Protein AF-A0A7V0UKV7-F1 (afdb_monomer_lite)

Structure (mmCIF, N/CA/C/O backbone):
data_AF-A0A7V0UKV7-F1
#
_entry.id   AF-A0A7V0UKV7-F1
#
loop_
_atom_site.group_PDB
_atom_site.id
_atom_site.type_symbol
_atom_site.label_atom_id
_atom_site.label_alt_id
_atom_site.label_comp_id
_atom_site.label_asym_id
_atom_site.label_entity_id
_atom_site.label_seq_id
_atom_site.pdbx_PDB_ins_code
_atom_site.Cartn_x
_atom_site.Cartn_y
_atom_site.Cartn_z
_atom_site.occupancy
_atom_site.B_iso_or_equiv
_atom_site.auth_seq_id
_atom_site.auth_comp_id
_atom_site.auth_asym_id
_atom_site.auth_atom_id
_atom_site.pdbx_PDB_model_num
ATOM 1 N N . MET A 1 1 ? 4.623 -13.434 10.439 1.00 38.50 1 MET A N 1
ATOM 2 C CA . MET A 1 1 ? 4.097 -12.279 9.692 1.00 38.50 1 MET A CA 1
ATOM 3 C C . MET A 1 1 ? 3.512 -12.859 8.420 1.00 38.50 1 MET A C 1
ATOM 5 O O . MET A 1 1 ? 4.228 -13.601 7.765 1.00 38.50 1 MET A O 1
ATOM 9 N N . ARG A 1 2 ? 2.203 -12.730 8.192 1.00 48.75 2 ARG A N 1
ATOM 10 C CA . ARG A 1 2 ? 1.593 -13.134 6.919 1.00 48.75 2 ARG A CA 1
ATOM 11 C C . ARG A 1 2 ? 1.561 -11.868 6.081 1.00 48.75 2 ARG A C 1
ATOM 13 O O . ARG A 1 2 ? 0.906 -10.919 6.498 1.00 48.75 2 ARG A O 1
ATOM 20 N N . GLU A 1 3 ? 2.348 -11.850 5.018 1.00 50.69 3 GLU A N 1
ATOM 21 C CA . GLU A 1 3 ? 2.242 -10.837 3.973 1.00 50.69 3 GLU A CA 1
ATOM 22 C C . GLU A 1 3 ? 0.871 -11.028 3.315 1.00 50.69 3 GLU A C 1
ATOM 24 O O . GLU A 1 3 ? 0.448 -12.157 3.044 1.00 50.69 3 GLU A O 1
ATOM 29 N N . HIS A 1 4 ? 0.112 -9.940 3.239 1.00 62.72 4 HIS A N 1
ATOM 30 C CA . HIS A 1 4 ? -1.138 -9.889 2.503 1.00 62.72 4 HIS A CA 1
ATOM 31 C C . HIS A 1 4 ? -0.786 -9.280 1.152 1.00 62.72 4 HIS A C 1
ATOM 33 O O . HIS A 1 4 ? -0.472 -8.095 1.091 1.00 62.72 4 HIS A O 1
ATOM 39 N N . ASP A 1 5 ? -0.805 -10.107 0.107 1.00 63.56 5 ASP A N 1
ATOM 40 C CA . ASP A 1 5 ? -0.702 -9.628 -1.266 1.00 63.56 5 ASP A CA 1
ATOM 41 C C . ASP A 1 5 ? -1.998 -8.858 -1.566 1.00 63.56 5 ASP A C 1
ATOM 43 O O . ASP A 1 5 ? -3.059 -9.463 -1.749 1.00 63.56 5 ASP A O 1
ATOM 47 N N . ASP A 1 6 ? -1.954 -7.527 -1.570 1.00 72.06 6 ASP A N 1
ATOM 48 C CA . ASP A 1 6 ? -3.104 -6.681 -1.887 1.00 72.06 6 ASP A CA 1
ATOM 49 C C . ASP A 1 6 ? -2.870 -5.941 -3.215 1.00 72.06 6 ASP A C 1
ATOM 51 O O . ASP A 1 6 ? -1.771 -5.497 -3.540 1.00 72.06 6 ASP A O 1
ATOM 55 N N . ILE A 1 7 ? -3.926 -5.838 -4.022 1.00 73.50 7 ILE A N 1
ATOM 56 C CA . ILE A 1 7 ? -3.919 -5.209 -5.346 1.00 73.50 7 ILE A CA 1
ATOM 57 C C . ILE A 1 7 ? -4.555 -3.829 -5.234 1.00 73.50 7 ILE A C 1
ATOM 59 O O . ILE A 1 7 ? -5.688 -3.704 -4.754 1.00 73.50 7 ILE A O 1
ATOM 63 N N . VAL A 1 8 ? -3.869 -2.810 -5.746 1.00 75.00 8 VAL A N 1
ATOM 64 C CA . VAL A 1 8 ? -4.444 -1.472 -5.904 1.00 75.00 8 VAL A CA 1
ATOM 65 C C . VAL A 1 8 ? -5.388 -1.445 -7.100 1.00 75.00 8 VAL A C 1
ATOM 67 O O . VAL A 1 8 ? -5.057 -1.920 -8.185 1.00 75.00 8 VAL A O 1
ATOM 70 N N . THR A 1 9 ? -6.582 -0.880 -6.932 1.00 72.81 9 THR A N 1
ATOM 71 C CA . THR A 1 9 ? -7.618 -0.877 -7.980 1.00 72.81 9 THR A CA 1
ATOM 72 C C . THR A 1 9 ? -7.737 0.437 -8.751 1.00 72.81 9 THR A C 1
ATOM 74 O O . THR A 1 9 ? -8.504 0.494 -9.710 1.00 72.81 9 THR A O 1
ATOM 77 N N . GLU A 1 10 ? -7.005 1.480 -8.355 1.00 72.56 10 GLU A N 1
ATOM 78 C CA . GLU A 1 10 ? -7.059 2.824 -8.947 1.00 72.56 10 GLU A CA 1
ATOM 79 C C . GLU A 1 10 ? -5.665 3.465 -8.993 1.00 72.56 10 GLU A C 1
ATOM 81 O O . GLU A 1 10 ? -4.831 3.187 -8.140 1.00 72.56 10 GLU A O 1
ATOM 86 N N . ASP A 1 11 ? -5.406 4.343 -9.964 1.00 71.12 11 ASP A N 1
ATOM 87 C CA . ASP A 1 11 ? -4.117 5.037 -10.046 1.00 71.12 11 ASP A CA 1
ATOM 88 C C . ASP A 1 11 ? -3.923 5.996 -8.860 1.00 71.12 11 ASP A C 1
ATOM 90 O O . ASP A 1 11 ? -4.731 6.900 -8.629 1.00 71.12 11 ASP A O 1
ATOM 94 N N . LEU A 1 12 ? -2.802 5.854 -8.152 1.00 71.38 12 LEU A N 1
ATOM 95 C CA . LEU A 1 12 ? -2.381 6.748 -7.074 1.00 71.38 12 LEU A CA 1
ATOM 96 C C . LEU A 1 12 ? -1.387 7.752 -7.656 1.00 71.38 12 LEU A C 1
ATOM 98 O O . LEU A 1 12 ? -0.171 7.646 -7.498 1.00 71.38 12 LEU A O 1
ATOM 102 N N . LEU A 1 13 ? -1.934 8.712 -8.403 1.00 58.09 13 LEU A N 1
ATOM 103 C CA . LEU A 1 13 ? -1.190 9.606 -9.300 1.00 58.09 13 LEU A CA 1
ATOM 104 C C . LEU A 1 13 ? -0.159 10.526 -8.611 1.00 58.09 13 LEU A C 1
ATOM 106 O O . LEU A 1 13 ? 0.630 11.153 -9.314 1.00 58.09 13 LEU A O 1
ATOM 110 N N . GLU A 1 14 ? -0.122 10.591 -7.276 1.00 61.41 14 GLU A N 1
ATOM 111 C CA . GLU A 1 14 ? 0.909 11.323 -6.515 1.00 61.41 14 GLU A CA 1
ATOM 112 C C . GLU A 1 14 ? 2.039 10.425 -5.988 1.00 61.41 14 GLU A C 1
ATOM 114 O O . GLU A 1 14 ? 3.161 10.892 -5.808 1.00 61.41 14 GLU A O 1
ATOM 119 N N . GLU A 1 15 ? 1.765 9.138 -5.790 1.00 61.28 15 GLU A N 1
ATOM 120 C CA . GLU A 1 15 ? 2.662 8.205 -5.101 1.00 61.28 15 GLU A CA 1
ATOM 121 C C . GLU A 1 15 ? 3.424 7.321 -6.103 1.00 61.28 15 GLU A C 1
ATOM 123 O O . GLU A 1 15 ? 4.499 6.818 -5.797 1.00 61.28 15 GLU A O 1
ATOM 128 N N . GLY A 1 16 ? 2.903 7.142 -7.325 1.00 70.50 16 GLY A N 1
ATOM 129 C CA . GLY A 1 16 ? 3.520 6.316 -8.371 1.00 70.50 16 GLY A CA 1
ATOM 130 C C . GLY A 1 16 ? 2.843 4.967 -8.676 1.00 70.50 16 GLY A C 1
ATOM 131 O O . GLY A 1 16 ? 2.901 4.580 -9.849 1.00 70.50 16 GLY A O 1
AT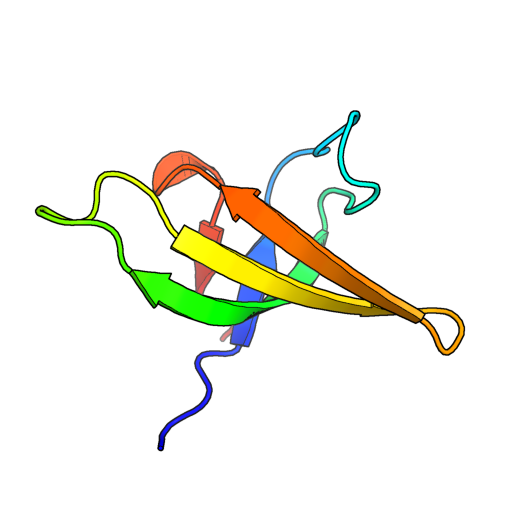OM 132 N N . PRO A 1 17 ? 2.174 4.269 -7.729 1.00 75.12 17 PRO A N 1
ATOM 133 C CA . PRO A 1 17 ? 1.456 3.032 -8.024 1.00 75.12 17 PRO A CA 1
ATOM 134 C C . PRO A 1 17 ? 0.272 3.251 -8.964 1.00 75.12 17 PRO A C 1
ATOM 136 O O . PRO A 1 17 ? -0.460 4.243 -8.873 1.00 75.12 17 PRO A O 1
ATOM 139 N N . ARG A 1 18 ? 0.062 2.288 -9.857 1.00 79.62 18 ARG A N 1
ATOM 140 C CA . ARG A 1 18 ? -1.038 2.262 -10.823 1.00 79.62 18 ARG A CA 1
ATOM 141 C C . ARG A 1 18 ? -2.046 1.180 -10.472 1.00 79.62 18 ARG A C 1
ATOM 143 O O . ARG A 1 18 ? -1.744 0.218 -9.765 1.00 79.62 18 ARG A O 1
ATOM 150 N N . ALA A 1 19 ? -3.247 1.307 -11.023 1.00 78.69 19 ALA A N 1
ATOM 151 C CA . ALA A 1 19 ? -4.241 0.251 -10.937 1.00 78.69 19 ALA A CA 1
ATOM 152 C C . ALA A 1 19 ? -3.666 -1.077 -1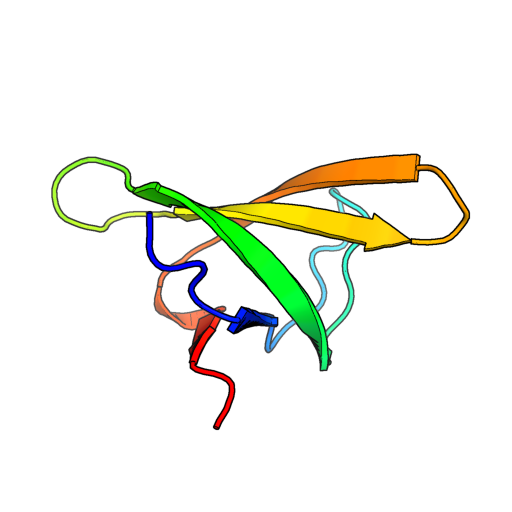1.470 1.00 78.69 19 ALA A C 1
ATOM 154 O O . ALA A 1 19 ? -3.195 -1.159 -12.606 1.00 78.69 19 ALA A O 1
ATOM 155 N N . GLY A 1 20 ? -3.748 -2.126 -10.654 1.00 79.88 20 GLY A N 1
ATOM 156 C CA . GLY A 1 20 ? -3.216 -3.456 -10.946 1.00 79.88 20 GLY A CA 1
ATOM 157 C C . GLY A 1 20 ? -1.854 -3.754 -10.319 1.00 79.88 20 GLY A C 1
ATOM 158 O O . GLY A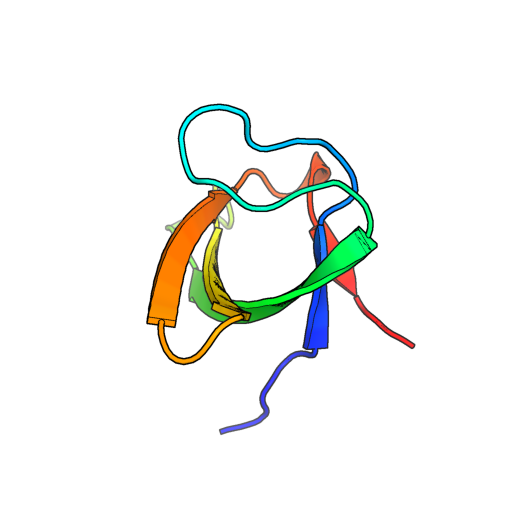 1 20 ? -1.463 -4.922 -10.325 1.00 79.88 20 GLY A O 1
ATOM 159 N N . ASP A 1 21 ? -1.167 -2.761 -9.749 1.00 83.19 21 ASP A N 1
ATOM 160 C CA . ASP A 1 21 ? 0.057 -3.007 -8.990 1.00 83.19 21 ASP A CA 1
ATOM 161 C C . ASP A 1 21 ? -0.261 -3.779 -7.701 1.00 83.19 21 ASP A C 1
ATOM 163 O O . ASP A 1 21 ? -1.269 -3.536 -7.025 1.00 83.19 21 ASP A O 1
ATOM 167 N N . VAL A 1 22 ? 0.608 -4.738 -7.381 1.00 84.50 22 VAL A N 1
ATOM 168 C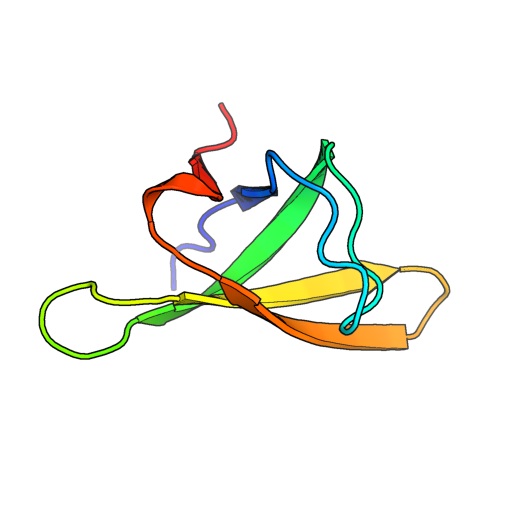 CA . VAL A 1 22 ? 0.525 -5.568 -6.175 1.00 84.50 22 VAL A CA 1
ATOM 169 C C . VAL A 1 22 ? 1.493 -5.009 -5.142 1.00 84.50 22 VAL A C 1
ATOM 171 O O . VAL A 1 22 ? 2.651 -4.733 -5.466 1.00 84.50 22 VAL A O 1
ATOM 174 N N . GLY A 1 23 ? 1.023 -4.849 -3.911 1.00 86.56 23 GLY A N 1
ATOM 175 C CA . GLY A 1 23 ? 1.828 -4.376 -2.797 1.00 86.56 23 GLY A CA 1
ATOM 176 C C . GLY A 1 23 ? 1.500 -5.094 -1.494 1.00 86.56 23 GLY A C 1
ATOM 177 O O . GLY A 1 23 ? 0.484 -5.777 -1.369 1.00 86.56 23 GLY A O 1
ATOM 178 N N . ASP A 1 24 ? 2.387 -4.919 -0.523 1.00 88.19 24 ASP A N 1
ATOM 179 C CA . ASP A 1 24 ? 2.289 -5.511 0.807 1.00 88.19 24 ASP A CA 1
ATOM 180 C C . ASP A 1 24 ? 1.725 -4.477 1.790 1.00 88.19 24 ASP A C 1
ATOM 182 O O . ASP A 1 24 ? 2.305 -3.402 1.961 1.00 88.19 24 ASP A O 1
ATOM 186 N N . VAL A 1 25 ? 0.627 -4.773 2.493 1.00 89.50 25 VAL A N 1
ATOM 187 C CA . VAL A 1 25 ? 0.168 -3.901 3.594 1.00 89.50 25 VAL A CA 1
ATOM 188 C C . VAL A 1 25 ? 1.172 -3.959 4.748 1.00 89.50 25 VAL A C 1
ATOM 190 O O . VAL A 1 25 ? 1.303 -4.978 5.430 1.00 89.50 25 VAL A O 1
ATOM 193 N N . VAL A 1 26 ? 1.842 -2.837 5.018 1.00 90.50 26 VAL A N 1
ATOM 194 C CA . VAL A 1 26 ? 2.840 -2.703 6.094 1.00 90.50 26 VAL A CA 1
ATOM 195 C C . VAL A 1 26 ? 2.290 -1.985 7.329 1.00 90.50 26 VAL A C 1
ATOM 197 O O . VAL A 1 26 ? 2.803 -2.177 8.435 1.00 90.50 26 VAL A O 1
ATOM 200 N N . HIS A 1 27 ? 1.216 -1.202 7.178 1.00 91.31 27 HIS A N 1
ATOM 201 C CA . HIS A 1 27 ? 0.529 -0.551 8.294 1.00 91.31 27 HIS A CA 1
ATOM 202 C C . HIS A 1 27 ? -0.986 -0.474 8.081 1.00 91.31 27 HIS A C 1
ATOM 204 O O . HIS A 1 27 ? -1.464 -0.253 6.972 1.00 91.31 27 HIS A O 1
ATOM 210 N N . ILE A 1 28 ? -1.746 -0.614 9.171 1.00 91.94 28 ILE A N 1
ATOM 211 C CA . ILE A 1 28 ? -3.203 -0.438 9.194 1.00 91.94 28 ILE A CA 1
ATOM 212 C C . ILE A 1 28 ? -3.513 0.709 10.153 1.00 91.94 28 ILE A C 1
ATOM 214 O O . ILE A 1 28 ? -3.241 0.602 11.353 1.00 91.94 28 ILE A O 1
ATOM 218 N N . HIS A 1 29 ? -4.112 1.784 9.643 1.00 91.44 29 HIS A N 1
ATOM 219 C CA . HIS A 1 29 ? -4.499 2.934 10.462 1.00 91.44 29 HIS A CA 1
ATOM 220 C C . HIS A 1 29 ? -5.673 2.583 11.401 1.00 91.44 29 HIS A C 1
ATOM 222 O O . HIS A 1 29 ? -6.445 1.654 11.119 1.00 91.44 29 HIS A O 1
ATOM 228 N N . PRO A 1 30 ? -5.857 3.304 12.529 1.00 93.75 30 PRO A N 1
ATOM 229 C CA . PRO A 1 30 ? -6.936 3.034 13.478 1.00 93.75 30 PRO A CA 1
ATOM 230 C C . PRO A 1 30 ? -8.310 2.961 12.810 1.00 93.75 30 PRO A C 1
ATOM 232 O O . PRO A 1 30 ? -8.628 3.747 11.926 1.00 93.75 30 PRO A O 1
ATOM 235 N N . ASN A 1 31 ? -9.146 2.022 13.256 1.00 92.75 31 ASN A N 1
ATOM 236 C CA . ASN A 1 31 ? -10.468 1.762 12.674 1.00 92.75 31 ASN A CA 1
ATOM 237 C C . ASN A 1 31 ? -10.447 1.395 11.176 1.00 92.75 31 ASN A C 1
ATOM 239 O O . ASN A 1 31 ? -11.485 1.498 10.529 1.00 92.75 31 ASN A O 1
ATOM 243 N N . GLN A 1 32 ? -9.302 0.945 10.641 1.00 90.62 32 GLN A N 1
ATOM 244 C CA . GLN A 1 32 ? -9.138 0.567 9.231 1.00 90.62 32 GLN A CA 1
ATOM 245 C C . GLN A 1 32 ? -9.521 1.705 8.275 1.00 90.62 32 GLN A C 1
ATOM 247 O O . GLN A 1 32 ? -10.126 1.478 7.232 1.00 90.62 32 GLN A O 1
ATOM 252 N N . THR A 1 33 ? -9.209 2.951 8.640 1.00 93.56 33 THR A N 1
ATOM 253 C CA . THR A 1 33 ? -9.526 4.115 7.797 1.00 93.56 33 THR A CA 1
ATOM 254 C C . THR A 1 33 ? -8.616 4.231 6.579 1.00 93.56 33 THR A C 1
ATOM 256 O O . THR A 1 33 ? -9.004 4.863 5.602 1.00 93.56 33 THR A O 1
ATOM 259 N N . ALA A 1 34 ? -7.418 3.648 6.650 1.00 91.94 34 ALA A N 1
ATOM 260 C CA . ALA A 1 34 ? -6.425 3.622 5.587 1.00 91.94 34 ALA A CA 1
ATOM 261 C C . ALA A 1 34 ? -5.397 2.506 5.832 1.00 91.94 34 ALA A C 1
ATOM 263 O O . ALA A 1 34 ? -5.299 1.963 6.941 1.00 91.94 34 ALA A O 1
ATOM 264 N N . TYR A 1 35 ? -4.609 2.218 4.804 1.00 91.31 35 TYR A N 1
ATOM 265 C CA . TYR A 1 35 ? -3.514 1.257 4.821 1.00 91.31 35 TYR A CA 1
ATOM 266 C C . TYR A 1 35 ? -2.271 1.903 4.223 1.00 91.31 35 TYR A C 1
ATOM 268 O O . TYR A 1 35 ? -2.387 2.585 3.211 1.00 91.31 35 TYR A O 1
ATOM 276 N N . ASP A 1 36 ? -1.103 1.666 4.812 1.00 90.88 36 ASP A N 1
ATOM 277 C CA . ASP A 1 36 ? 0.157 1.966 4.132 1.00 90.88 36 ASP A CA 1
ATOM 278 C C . ASP A 1 36 ? 0.613 0.691 3.428 1.00 90.88 36 ASP A C 1
ATOM 280 O O . ASP A 1 36 ? 0.734 -0.366 4.061 1.00 90.88 36 ASP A O 1
ATOM 284 N N . VAL A 1 37 ? 0.819 0.794 2.119 1.00 89.44 37 VAL A N 1
ATOM 285 C CA . VAL A 1 37 ? 1.145 -0.329 1.242 1.00 89.44 37 VAL A CA 1
ATOM 286 C C . VAL A 1 37 ? 2.509 -0.095 0.618 1.00 89.44 37 VAL A C 1
ATOM 288 O O . VAL A 1 37 ? 2.774 0.974 0.068 1.00 89.44 37 VAL A O 1
ATOM 291 N N . GLU A 1 38 ? 3.373 -1.097 0.727 1.00 89.94 38 GLU A N 1
ATOM 292 C CA . GLU A 1 38 ? 4.696 -1.117 0.122 1.00 89.94 38 GLU A CA 1
ATOM 293 C C . GLU A 1 38 ? 4.626 -1.727 -1.285 1.00 89.94 38 GLU A C 1
ATOM 295 O O . GLU A 1 38 ? 4.230 -2.879 -1.456 1.00 89.94 38 GLU A O 1
ATOM 300 N N . PHE A 1 39 ? 5.058 -0.966 -2.289 1.00 86.06 39 PHE A N 1
ATOM 301 C CA . PHE A 1 39 ? 5.179 -1.39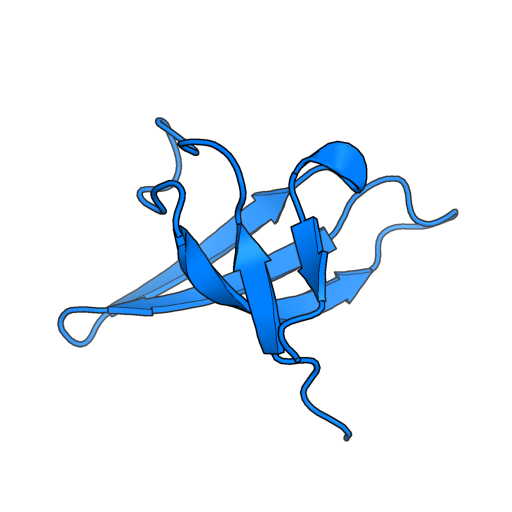7 -3.680 1.00 86.06 39 PHE A CA 1
ATOM 302 C C . PHE A 1 39 ? 6.649 -1.560 -4.049 1.00 86.06 39 PHE A C 1
ATOM 304 O O . PHE A 1 39 ? 7.481 -0.690 -3.770 1.00 86.06 39 PHE A O 1
ATOM 311 N N . LYS A 1 40 ? 6.966 -2.670 -4.719 1.00 82.12 40 LYS A N 1
ATOM 312 C CA . LYS A 1 40 ? 8.316 -2.995 -5.197 1.00 82.12 40 LYS A CA 1
ATOM 313 C C . LYS A 1 40 ? 8.330 -2.912 -6.724 1.00 82.12 40 LYS A C 1
ATOM 315 O O . LYS A 1 40 ? 7.705 -3.734 -7.387 1.00 82.12 40 LYS A O 1
ATOM 320 N N . GLY A 1 41 ? 9.061 -1.949 -7.285 1.00 74.38 41 GLY A N 1
ATOM 321 C CA . GLY A 1 41 ? 9.169 -1.753 -8.736 1.00 74.38 41 GLY A CA 1
ATOM 322 C C . GLY A 1 41 ? 10.480 -1.074 -9.126 1.00 74.38 41 GLY A C 1
ATOM 323 O O . GLY A 1 41 ? 10.985 -0.239 -8.386 1.00 74.38 41 GLY A O 1
ATOM 324 N N . ASP A 1 42 ? 11.079 -1.468 -10.253 1.00 73.56 42 ASP A N 1
ATOM 325 C CA . ASP A 1 42 ? 12.305 -0.869 -10.822 1.00 73.56 42 ASP A CA 1
ATOM 326 C C . ASP A 1 42 ? 13.492 -0.703 -9.845 1.00 73.56 42 ASP A C 1
ATOM 328 O O . ASP A 1 42 ? 14.337 0.182 -9.985 1.00 73.56 42 ASP A O 1
ATOM 332 N N . GLY A 1 43 ? 13.585 -1.588 -8.845 1.00 77.38 43 GLY A N 1
ATOM 333 C CA . GLY A 1 43 ? 14.628 -1.539 -7.813 1.00 77.38 43 GLY A CA 1
ATOM 334 C C . GLY A 1 43 ? 14.427 -0.441 -6.764 1.00 77.38 43 GLY A C 1
ATOM 335 O O . GLY A 1 43 ? 15.335 -0.191 -5.970 1.00 77.38 43 GLY A O 1
ATOM 336 N N . GLN A 1 44 ? 13.260 0.201 -6.746 1.00 78.50 44 GLN A N 1
ATOM 337 C CA . GLN A 1 44 ? 12.839 1.163 -5.739 1.00 78.50 44 GLN A CA 1
ATOM 338 C C . GLN A 1 44 ? 11.652 0.620 -4.939 1.00 78.50 44 GLN A C 1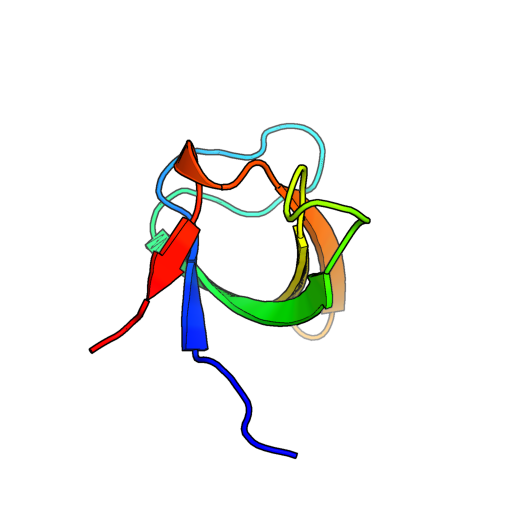
ATOM 340 O O . GLN A 1 44 ? 10.853 -0.189 -5.417 1.00 78.50 44 GLN A O 1
ATOM 345 N N . THR A 1 45 ? 11.563 1.086 -3.697 1.00 84.75 45 THR A N 1
ATOM 346 C CA . THR A 1 45 ? 10.437 0.820 -2.810 1.00 84.75 45 THR A CA 1
ATOM 347 C C . THR A 1 45 ? 9.674 2.116 -2.616 1.00 84.75 45 THR A C 1
ATOM 349 O O . THR A 1 45 ? 10.261 3.128 -2.227 1.00 84.75 45 THR A O 1
ATOM 352 N N . VAL A 1 46 ? 8.374 2.071 -2.881 1.00 87.00 46 VAL A N 1
ATOM 353 C CA . VAL A 1 46 ? 7.450 3.182 -2.654 1.00 87.00 46 VAL A CA 1
ATOM 354 C C . VAL A 1 46 ? 6.442 2.745 -1.603 1.00 87.00 46 VAL A C 1
ATOM 356 O O . VAL A 1 46 ? 5.938 1.627 -1.668 1.00 87.00 46 VAL A O 1
ATOM 359 N N . VAL A 1 47 ? 6.148 3.613 -0.638 1.00 88.69 47 VAL A N 1
ATOM 360 C CA . VAL A 1 47 ? 5.083 3.388 0.344 1.00 88.69 47 VAL A CA 1
ATOM 361 C C . VAL A 1 47 ? 4.004 4.423 0.097 1.00 88.69 47 VAL A C 1
ATOM 363 O O . VAL A 1 47 ? 4.297 5.609 0.187 1.00 88.69 47 VAL A O 1
ATOM 366 N N . ALA A 1 48 ? 2.786 3.966 -0.185 1.00 89.12 48 ALA A N 1
ATOM 367 C CA . ALA A 1 48 ? 1.633 4.830 -0.410 1.00 89.12 48 ALA A CA 1
ATOM 368 C C . ALA A 1 48 ? 0.543 4.552 0.629 1.00 89.12 48 ALA A C 1
ATOM 370 O O . ALA A 1 48 ? 0.279 3.394 0.967 1.00 89.12 48 ALA A O 1
ATOM 371 N N . THR A 1 49 ? -0.127 5.604 1.096 1.00 90.69 49 THR A N 1
ATOM 372 C CA . THR A 1 49 ? -1.328 5.471 1.927 1.00 90.69 49 THR A CA 1
ATOM 373 C C . THR A 1 49 ? -2.558 5.361 1.028 1.00 90.69 49 THR A C 1
ATOM 375 O O . THR A 1 49 ? -2.809 6.226 0.192 1.00 90.69 49 THR A O 1
ATOM 378 N N . VAL A 1 50 ? -3.358 4.315 1.219 1.00 88.94 50 VAL A N 1
ATOM 379 C CA . VAL A 1 50 ? -4.531 4.002 0.391 1.00 88.94 50 VAL A CA 1
ATOM 380 C C . VAL A 1 50 ? -5.784 3.806 1.230 1.00 88.94 50 VAL A C 1
ATOM 382 O O . VAL A 1 50 ? -5.735 3.364 2.383 1.00 88.94 50 VAL A O 1
ATOM 385 N N . LEU A 1 51 ? -6.939 4.118 0.644 1.00 91.19 51 LEU A N 1
ATOM 386 C CA . LEU A 1 51 ? -8.235 3.879 1.270 1.00 91.19 51 LEU A CA 1
ATOM 387 C C . LEU A 1 51 ? -8.635 2.398 1.167 1.00 91.19 51 LEU A C 1
ATOM 389 O O . LEU A 1 51 ? -8.274 1.727 0.199 1.00 91.19 51 LEU A O 1
ATOM 393 N N . PRO A 1 52 ? -9.482 1.889 2.081 1.00 89.25 52 PRO A N 1
ATOM 394 C CA . PRO A 1 52 ? -9.999 0.522 1.996 1.00 89.25 52 PRO A CA 1
ATOM 395 C C . PRO A 1 52 ? -10.701 0.200 0.675 1.00 89.25 52 PRO A C 1
ATOM 397 O O . PRO A 1 52 ? -10.662 -0.933 0.216 1.00 89.25 52 PRO A O 1
ATOM 400 N N . SER A 1 53 ? -11.340 1.192 0.051 1.00 88.44 53 SER A N 1
ATOM 401 C CA . SER A 1 53 ? -12.010 1.029 -1.243 1.00 88.44 53 SER A CA 1
ATOM 402 C C . SER A 1 53 ? -11.052 0.904 -2.429 1.00 88.44 53 SER A C 1
ATOM 404 O O . SER A 1 53 ? -11.500 0.538 -3.510 1.00 88.44 53 SER A O 1
ATOM 406 N N . GLN A 1 54 ? -9.771 1.227 -2.240 1.00 88.38 54 GLN A N 1
ATOM 407 C CA . GLN A 1 54 ? -8.734 1.213 -3.275 1.00 88.38 54 GLN A CA 1
ATOM 408 C C . GLN A 1 54 ? -7.865 -0.048 -3.223 1.00 88.38 54 GLN A C 1
ATOM 410 O O . GLN A 1 54 ? -7.021 -0.236 -4.097 1.00 88.38 54 GLN A O 1
ATOM 415 N N . LEU A 1 55 ? -8.069 -0.905 -2.217 1.00 84.62 55 LEU A N 1
ATOM 416 C CA . LEU A 1 55 ? -7.393 -2.188 -2.077 1.00 84.62 55 LEU A CA 1
ATOM 417 C C . LEU A 1 55 ? -8.349 -3.347 -2.295 1.00 84.62 55 LEU A C 1
ATOM 419 O O . LEU A 1 55 ? -9.520 -3.332 -1.907 1.00 84.62 55 LEU A O 1
ATOM 423 N N . ARG A 1 56 ? -7.798 -4.416 -2.854 1.00 85.19 56 ARG A N 1
ATOM 424 C CA . ARG A 1 56 ? -8.454 -5.710 -2.937 1.00 85.19 56 ARG A CA 1
ATOM 425 C C . ARG A 1 56 ? -7.437 -6.811 -2.690 1.00 85.19 56 ARG A C 1
ATOM 427 O O . ARG A 1 56 ? -6.438 -6.865 -3.392 1.00 85.19 56 ARG A O 1
ATOM 434 N N . ALA A 1 57 ? -7.773 -7.756 -1.816 1.00 77.50 57 ALA A N 1
ATOM 435 C CA . ALA A 1 57 ? -6.966 -8.958 -1.621 1.00 77.50 57 ALA A CA 1
ATOM 436 C C . ALA A 1 57 ? -6.684 -9.669 -2.953 1.00 77.50 57 ALA A C 1
ATOM 438 O O . ALA A 1 57 ? -7.624 -10.038 -3.680 1.00 77.50 57 ALA A O 1
ATOM 439 N N . ALA A 1 58 ? -5.400 -9.869 -3.257 1.00 67.31 58 ALA A N 1
ATOM 440 C CA . ALA A 1 58 ? -4.979 -10.783 -4.302 1.00 67.31 58 ALA A CA 1
ATOM 441 C C . ALA A 1 58 ? -5.423 -12.199 -3.903 1.00 67.31 58 ALA A C 1
ATOM 443 O O . ALA A 1 58 ? -5.456 -12.564 -2.726 1.00 67.31 58 ALA A O 1
ATOM 444 N N . ARG A 1 59 ? -5.876 -12.973 -4.886 1.00 59.69 59 ARG A N 1
ATOM 445 C CA . ARG A 1 59 ? -6.316 -14.359 -4.694 1.00 59.69 59 ARG A CA 1
ATOM 446 C C . ARG A 1 59 ? -5.239 -15.323 -5.137 1.00 59.69 59 ARG A C 1
ATOM 448 O O . ARG A 1 59 ? -4.644 -15.031 -6.196 1.00 59.69 59 ARG A O 1
#

Radius of gyration: 10.53 Å; chains: 1; bounding box: 27×26×24 Å

pLDDT: mean 79.51, std 12.55, range [38.5, 93.75]

Foldseek 3Di:
DDWFFKFFQADPPVQGDHGGFTWTFPDADPPNQWTWTWGDDPNDITTDIGGPVRIDTDD

Sequence (59 aa):
MREHDDIVTEDLLEEGPRAGDVGDVVHIHPNQTAYDVEFKGDGQTVVATVLPSQLRAAR

Secondary structure (DSSP, 8-state):
----EEEE-S--TTTS--TT-EEEEEEE-GGGS-EEEEEEETTEEEEEEE-GGGEEE--